Protein AF-A0A392QGI1-F1 (afdb_monomer_lite)

Secondary structure (DSSP, 8-state):
--------S-GGGTTEEEEE-HHHHHHHHTS---HHHHHHHHHHHHHHHHH--SSEEEEEEEETHHHHTT-SSS--HHHHHHHHHHHHHHHHHTTTEEEEEE-SSHHHHHHHHHHSTTHHHHTT-----------------------------

Structure (mmCIF, N/CA/C/O backbone):
data_AF-A0A392QGI1-F1
#
_entry.id   AF-A0A392QGI1-F1
#
loop_
_atom_site.group_PDB
_atom_site.id
_atom_site.type_symbol
_atom_site.label_atom_id
_atom_site.label_alt_id
_atom_site.label_comp_id
_atom_site.label_asym_id
_atom_site.label_entity_id
_atom_site.label_seq_id
_atom_site.pdbx_PDB_ins_code
_atom_site.Cartn_x
_atom_site.Cartn_y
_atom_site.Cartn_z
_atom_site.occupancy
_atom_site.B_iso_or_equiv
_atom_site.auth_seq_id
_atom_site.auth_comp_id
_atom_site.auth_asym_id
_atom_site.auth_atom_id
_atom_site.p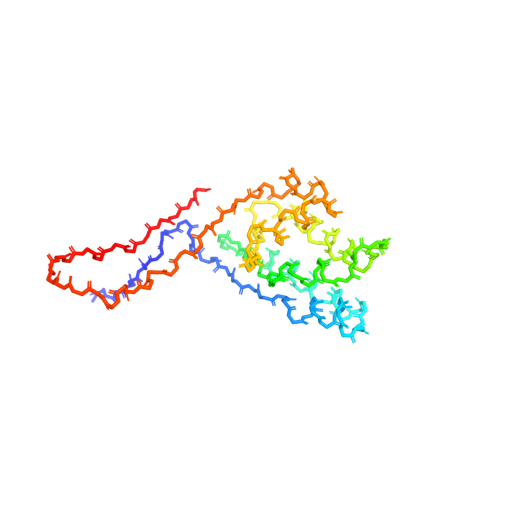dbx_PDB_model_num
ATOM 1 N N . VAL A 1 1 ? -13.778 19.271 36.500 1.00 40.53 1 VAL A N 1
ATOM 2 C CA . VAL A 1 1 ? -14.393 18.286 35.577 1.00 40.53 1 VAL A CA 1
ATOM 3 C C . VAL A 1 1 ? -14.340 18.862 34.171 1.00 40.53 1 VAL A C 1
ATOM 5 O O . VAL A 1 1 ? -14.570 20.054 34.044 1.00 40.53 1 VAL A O 1
ATOM 8 N N . GLN A 1 2 ? -14.033 18.001 33.191 1.00 44.44 2 GLN A N 1
ATOM 9 C CA . GLN A 1 2 ? -13.919 18.217 31.735 1.00 44.44 2 GLN A CA 1
ATOM 10 C C . GLN A 1 2 ? -12.578 18.774 31.225 1.00 44.44 2 GLN A C 1
ATOM 12 O O . GLN A 1 2 ? -12.405 19.960 30.977 1.00 44.44 2 GLN A O 1
ATOM 17 N N . SER A 1 3 ? -11.634 17.845 31.031 1.00 44.09 3 SER A N 1
ATOM 18 C CA . SER A 1 3 ? -10.532 17.997 30.077 1.00 44.09 3 SER A CA 1
ATOM 19 C C . SER A 1 3 ? -11.091 17.752 28.672 1.00 44.09 3 SER A C 1
ATOM 21 O O . SER A 1 3 ? -11.686 16.702 28.416 1.00 44.09 3 SER A O 1
ATOM 23 N N . GLY A 1 4 ? -10.976 18.748 27.796 1.00 47.03 4 GLY A N 1
ATOM 24 C CA . GLY A 1 4 ? -11.475 18.701 26.427 1.00 47.03 4 GLY A CA 1
ATOM 25 C C . GLY A 1 4 ? -10.619 17.790 25.553 1.00 47.03 4 GLY A C 1
ATOM 26 O O . GLY A 1 4 ? -9.534 18.175 25.128 1.00 47.03 4 GLY A O 1
ATOM 27 N N . LYS A 1 5 ? -11.127 16.596 25.232 1.00 52.97 5 LYS A N 1
ATOM 28 C CA . LYS A 1 5 ? -10.672 15.856 24.051 1.00 52.97 5 LYS A CA 1
ATOM 29 C C . LYS A 1 5 ? -11.312 16.512 22.831 1.00 52.97 5 LYS A C 1
ATOM 31 O O . LYS A 1 5 ? -12.480 16.274 22.538 1.00 52.97 5 LYS A O 1
ATOM 36 N N . ILE A 1 6 ? -10.551 17.352 22.137 1.00 47.84 6 ILE A N 1
ATOM 37 C CA . ILE A 1 6 ? -10.902 17.820 20.795 1.00 47.84 6 ILE A CA 1
ATOM 38 C C . ILE A 1 6 ? -10.660 16.629 19.862 1.00 47.84 6 ILE A C 1
ATOM 40 O O . ILE A 1 6 ? -9.577 16.458 19.311 1.00 47.84 6 ILE A O 1
ATOM 44 N N . GLY A 1 7 ? -11.645 15.735 19.771 1.00 49.84 7 GLY A N 1
ATOM 45 C CA . GLY A 1 7 ? -11.669 14.696 18.749 1.00 49.84 7 GLY A CA 1
ATOM 46 C C . GLY A 1 7 ? -11.970 15.358 17.411 1.00 49.84 7 GLY A C 1
ATOM 47 O O . GLY A 1 7 ? -13.127 15.633 17.117 1.00 49.84 7 GLY A O 1
ATOM 48 N N . PHE A 1 8 ? -10.930 15.692 16.647 1.00 62.38 8 PHE A N 1
ATOM 49 C CA . PHE A 1 8 ? -11.063 16.236 15.289 1.00 62.38 8 PHE A CA 1
ATOM 50 C C . PHE A 1 8 ? -11.431 15.147 14.265 1.00 62.38 8 PHE A C 1
ATOM 52 O O . PHE A 1 8 ? -11.907 15.449 13.174 1.00 62.38 8 PHE A O 1
ATOM 59 N N . LEU A 1 9 ? -11.238 13.875 14.627 1.00 62.53 9 LEU A N 1
ATOM 60 C CA . LEU A 1 9 ? -11.577 12.729 13.796 1.00 62.53 9 LEU A CA 1
ATOM 61 C C . LEU A 1 9 ? -12.908 12.111 14.251 1.00 62.53 9 LEU A C 1
ATOM 63 O O . LEU A 1 9 ? -13.173 12.069 15.458 1.00 62.53 9 LEU A O 1
ATOM 67 N N . PRO A 1 10 ? -13.743 11.637 13.310 1.00 77.12 10 PRO A N 1
ATOM 68 C CA . PRO A 1 10 ? -14.916 10.834 13.631 1.00 77.12 10 PRO A CA 1
ATOM 69 C C . PRO A 1 10 ? -14.524 9.654 14.528 1.00 77.12 10 PRO A C 1
ATOM 71 O O . PRO A 1 10 ? -13.414 9.130 14.418 1.00 77.12 10 PRO A O 1
ATOM 74 N N . LYS A 1 11 ? -15.418 9.237 15.429 1.00 76.31 11 LYS A N 1
ATOM 75 C CA . LYS A 1 11 ? -15.148 8.135 16.376 1.00 76.31 11 LYS A CA 1
ATOM 76 C C . LYS A 1 11 ? -14.836 6.822 15.657 1.00 76.31 11 LYS A C 1
ATOM 78 O O . LYS A 1 11 ? -14.173 5.958 16.211 1.00 76.31 11 LYS A O 1
ATOM 83 N N . GLU A 1 12 ? -15.314 6.709 14.429 1.00 79.12 12 GLU A N 1
ATOM 84 C CA . GLU A 1 12 ? -15.096 5.627 13.482 1.00 79.12 12 GLU A CA 1
ATOM 85 C C . GLU A 1 12 ? -13.614 5.476 13.102 1.00 79.12 12 GLU A C 1
ATOM 87 O O . GLU A 1 12 ? -13.192 4.383 12.747 1.00 79.12 12 GLU A O 1
ATOM 92 N N . LEU A 1 13 ? -12.813 6.543 13.223 1.00 80.25 13 LEU A N 1
ATOM 93 C CA . LEU A 1 13 ? -11.369 6.535 12.963 1.00 80.25 13 LEU A CA 1
ATOM 94 C C . LEU A 1 13 ? -10.527 6.439 14.246 1.00 80.25 13 LEU A C 1
ATOM 96 O O . LEU A 1 13 ? -9.302 6.577 14.191 1.00 80.25 13 LEU A O 1
ATOM 100 N N . ASP A 1 14 ? -11.149 6.243 15.414 1.00 83.44 14 ASP A N 1
ATOM 101 C CA . ASP A 1 14 ? -10.407 6.135 16.670 1.00 83.44 14 ASP A CA 1
ATOM 102 C C . ASP A 1 14 ? -9.498 4.895 16.649 1.00 83.44 14 ASP A C 1
ATOM 104 O O . ASP A 1 14 ? -9.906 3.779 16.319 1.00 83.44 14 ASP A O 1
ATOM 108 N N . GLY A 1 15 ? -8.221 5.104 16.967 1.00 85.06 15 GLY A N 1
ATOM 109 C CA . GLY A 1 15 ? -7.206 4.054 16.895 1.00 85.06 15 GLY A CA 1
ATOM 110 C C . GLY A 1 15 ? -6.792 3.638 15.477 1.00 85.06 15 GLY A C 1
ATOM 111 O O . GLY A 1 15 ? -6.171 2.587 15.336 1.00 85.06 15 GLY A O 1
ATOM 112 N N . LEU A 1 16 ? -7.098 4.432 14.442 1.00 89.56 16 LEU A N 1
ATOM 113 C CA . LEU A 1 16 ? -6.475 4.273 13.126 1.00 89.56 16 LEU A CA 1
ATOM 114 C C . LEU A 1 16 ? -4.985 4.626 13.219 1.00 89.56 16 LEU A C 1
ATOM 116 O O . LEU A 1 16 ? -4.623 5.703 13.696 1.00 89.56 16 LEU A O 1
ATOM 120 N N . SER A 1 17 ? -4.119 3.737 12.743 1.00 91.81 17 SER A N 1
ATOM 121 C CA . SER A 1 17 ? -2.680 4.001 12.638 1.00 91.81 17 SER A CA 1
ATOM 122 C C . SER A 1 17 ? -2.251 4.136 11.182 1.00 91.81 17 SER A C 1
ATOM 124 O O . SER A 1 17 ? -2.901 3.604 10.286 1.00 91.81 17 SER A O 1
ATOM 126 N N . VAL A 1 18 ? -1.167 4.869 10.938 1.00 93.19 18 VAL A N 1
ATOM 127 C CA . VAL A 1 18 ? -0.606 5.062 9.597 1.00 93.19 18 VAL A CA 1
ATOM 128 C C . VAL A 1 18 ? 0.855 4.638 9.623 1.00 93.19 18 VAL A C 1
ATOM 130 O O . VAL A 1 18 ? 1.608 5.070 10.495 1.00 93.19 18 VAL A O 1
ATOM 133 N N . VAL A 1 19 ? 1.253 3.810 8.664 1.00 96.38 19 VAL A N 1
ATOM 134 C CA . VAL A 1 19 ? 2.631 3.353 8.470 1.00 96.38 19 VAL A CA 1
ATOM 135 C C . VAL A 1 19 ? 3.035 3.588 7.020 1.00 96.38 19 VAL A C 1
ATOM 137 O O . VAL A 1 19 ? 2.232 3.401 6.111 1.00 96.38 19 VAL A O 1
ATOM 140 N N . SER A 1 20 ? 4.271 4.024 6.794 1.00 96.50 20 SER A N 1
ATOM 141 C CA . SER A 1 20 ? 4.833 4.139 5.448 1.00 96.50 20 SER A CA 1
ATOM 142 C C . SER A 1 20 ? 5.879 3.055 5.234 1.00 96.50 20 SER A C 1
ATOM 144 O O . SER A 1 20 ? 6.715 2.832 6.107 1.00 96.50 20 SER A O 1
ATOM 146 N N . ILE A 1 21 ? 5.817 2.403 4.075 1.00 96.56 21 ILE A N 1
ATOM 147 C CA . ILE A 1 21 ? 6.807 1.427 3.590 1.00 96.56 21 ILE A CA 1
ATOM 148 C C . ILE A 1 21 ? 7.459 1.885 2.275 1.00 96.56 21 ILE A C 1
ATOM 150 O O . ILE A 1 21 ? 8.130 1.112 1.594 1.00 96.56 21 ILE A O 1
ATOM 154 N N . GLU A 1 22 ? 7.238 3.147 1.901 1.00 95.12 22 GLU A N 1
ATOM 155 C CA . GLU A 1 22 ? 7.719 3.761 0.662 1.00 95.12 22 GLU A CA 1
ATOM 156 C C . GLU A 1 22 ? 9.232 3.621 0.487 1.00 95.12 22 GLU A C 1
ATOM 158 O O . GLU A 1 22 ? 9.694 3.240 -0.585 1.00 95.12 22 GLU A O 1
ATOM 163 N N . ASN A 1 23 ? 10.011 3.898 1.537 1.00 93.31 23 ASN A N 1
ATOM 164 C CA . ASN A 1 23 ? 11.466 3.888 1.435 1.00 93.31 23 ASN A CA 1
ATOM 165 C C . ASN A 1 23 ? 11.997 2.477 1.149 1.00 93.31 23 ASN A C 1
ATOM 167 O O . ASN A 1 23 ? 12.880 2.302 0.316 1.00 93.31 23 ASN A O 1
ATOM 171 N N . GLU A 1 24 ? 11.448 1.456 1.806 1.00 95.12 24 GLU A N 1
ATOM 172 C CA . GLU A 1 24 ? 11.842 0.072 1.566 1.00 95.12 24 GLU A CA 1
ATOM 173 C C . GLU A 1 24 ? 11.400 -0.426 0.189 1.00 95.12 24 GLU A C 1
ATOM 175 O O . GLU A 1 24 ? 12.162 -1.150 -0.453 1.00 95.12 24 GLU A O 1
ATOM 180 N N . ILE A 1 25 ? 10.228 -0.003 -0.299 1.00 93.62 25 ILE A N 1
ATOM 181 C CA . ILE A 1 25 ? 9.798 -0.270 -1.679 1.00 93.62 25 ILE A CA 1
ATOM 182 C C . ILE A 1 25 ? 10.760 0.388 -2.665 1.00 93.62 25 ILE A C 1
ATOM 184 O O . ILE A 1 25 ? 11.252 -0.284 -3.566 1.00 93.62 25 ILE A O 1
ATOM 188 N N . PHE A 1 26 ? 11.067 1.671 -2.488 1.00 91.69 26 PHE A N 1
ATOM 189 C CA . PHE A 1 26 ? 11.971 2.401 -3.370 1.00 91.69 26 PHE A CA 1
ATOM 190 C C . PHE A 1 26 ? 13.364 1.764 -3.409 1.00 91.69 26 PHE A C 1
ATOM 192 O O . PHE A 1 26 ? 13.909 1.512 -4.486 1.00 91.69 26 PHE A O 1
ATOM 199 N N . GLU A 1 27 ? 13.929 1.441 -2.245 1.00 91.56 27 GLU A N 1
ATOM 200 C CA . GLU A 1 27 ? 15.215 0.754 -2.155 1.00 91.56 27 GLU A CA 1
ATOM 201 C C . GLU A 1 27 ? 15.180 -0.620 -2.830 1.00 91.56 27 GLU A C 1
ATOM 203 O O . GLU A 1 27 ? 16.115 -0.956 -3.548 1.00 91.56 27 GLU A O 1
ATOM 208 N N . PHE A 1 28 ? 14.127 -1.417 -2.638 1.00 90.75 28 PHE A N 1
ATOM 209 C CA . PHE A 1 28 ? 14.024 -2.750 -3.238 1.00 90.75 28 PHE A CA 1
ATOM 210 C C . PHE A 1 28 ? 13.846 -2.696 -4.761 1.00 90.75 28 PHE A C 1
ATOM 212 O O . PHE A 1 28 ? 14.510 -3.423 -5.495 1.00 90.75 28 PHE A O 1
ATOM 219 N N . VAL A 1 29 ? 12.978 -1.804 -5.232 1.00 87.94 29 VAL A N 1
ATOM 220 C CA . VAL A 1 29 ? 12.536 -1.729 -6.627 1.00 87.94 29 VAL A CA 1
ATOM 221 C C . VAL A 1 29 ? 13.542 -0.972 -7.503 1.00 87.94 29 VAL A C 1
ATOM 223 O O . VAL A 1 29 ? 13.828 -1.408 -8.615 1.00 87.94 29 VAL A O 1
ATOM 226 N N . VAL A 1 30 ? 14.129 0.122 -7.004 1.00 86.50 30 VAL A N 1
ATOM 227 C CA . VAL A 1 30 ? 15.085 0.965 -7.754 1.00 86.50 30 VAL A CA 1
ATOM 228 C C . VAL A 1 30 ? 16.514 0.799 -7.247 1.00 86.50 30 VAL A C 1
ATOM 230 O O . VAL A 1 30 ? 17.453 0.745 -8.038 1.00 86.50 30 VAL A O 1
ATOM 233 N N . GLY A 1 31 ? 16.694 0.735 -5.928 1.00 80.94 31 GLY A N 1
ATOM 234 C CA . GLY A 1 31 ? 18.012 0.700 -5.289 1.00 80.94 31 GLY A CA 1
ATOM 235 C C . GLY A 1 31 ? 18.705 -0.667 -5.285 1.00 80.94 31 GLY A C 1
ATOM 236 O O . GLY A 1 31 ? 19.846 -0.750 -4.832 1.00 80.94 31 GLY A O 1
ATOM 237 N N . GLY A 1 32 ? 18.046 -1.733 -5.757 1.00 79.25 32 GLY A N 1
ATOM 238 C CA . GLY A 1 32 ? 18.572 -3.103 -5.692 1.00 79.25 32 GLY A CA 1
ATOM 239 C C . GLY A 1 32 ? 18.673 -3.650 -4.263 1.00 79.25 32 GLY A C 1
ATOM 240 O O . GLY A 1 32 ? 19.571 -4.434 -3.956 1.00 79.25 32 GLY A O 1
ATOM 241 N N . GLY A 1 33 ? 17.797 -3.186 -3.371 1.00 82.62 33 GLY A N 1
ATOM 242 C CA . GLY A 1 33 ? 17.743 -3.577 -1.968 1.00 82.62 33 GLY A CA 1
ATOM 243 C C . GLY A 1 33 ? 17.452 -5.066 -1.751 1.00 82.62 33 GLY A C 1
ATOM 244 O O . GLY A 1 33 ? 17.068 -5.801 -2.656 1.00 82.62 33 GLY A O 1
ATOM 245 N N . SER A 1 34 ? 17.634 -5.522 -0.511 1.00 88.00 34 SER A N 1
ATOM 246 C CA . SER A 1 34 ? 17.426 -6.927 -0.137 1.00 88.00 34 SER A CA 1
ATOM 247 C C . SER A 1 34 ? 15.939 -7.294 -0.042 1.00 88.00 34 SER A C 1
ATOM 249 O O . SER A 1 34 ? 15.170 -6.603 0.633 1.00 88.00 34 SER A O 1
ATOM 251 N N . GLU A 1 35 ? 15.563 -8.439 -0.624 1.00 89.62 35 GLU A N 1
ATOM 252 C CA . GLU A 1 35 ? 14.226 -9.040 -0.482 1.00 89.62 35 GLU A CA 1
ATOM 253 C C . GLU A 1 35 ? 13.872 -9.342 0.988 1.00 89.62 35 GLU A C 1
ATOM 255 O O . GLU A 1 35 ? 12.712 -9.255 1.402 1.00 89.62 35 GLU A O 1
ATOM 260 N N . GLU A 1 36 ? 14.879 -9.650 1.806 1.00 92.00 36 GLU A N 1
ATOM 261 C CA . GLU A 1 36 ? 14.707 -9.888 3.238 1.00 92.00 36 GLU A CA 1
ATOM 262 C C . GLU A 1 36 ? 14.248 -8.614 3.955 1.00 92.00 36 GLU A C 1
ATOM 264 O O . GLU A 1 36 ? 13.303 -8.651 4.739 1.00 92.00 36 GLU A O 1
ATOM 269 N N . LYS A 1 37 ? 14.857 -7.462 3.639 1.00 91.62 37 LYS A N 1
ATOM 270 C CA . LYS A 1 37 ? 14.538 -6.183 4.292 1.00 91.62 37 LYS A CA 1
ATOM 271 C C . LYS A 1 37 ? 13.096 -5.764 4.016 1.00 91.62 37 LYS A C 1
ATOM 273 O O . LYS A 1 37 ? 12.378 -5.393 4.943 1.00 91.62 37 LYS A O 1
ATOM 278 N N . ILE A 1 38 ? 12.665 -5.852 2.756 1.00 94.12 38 ILE A N 1
ATOM 279 C CA . ILE A 1 38 ? 11.274 -5.567 2.391 1.00 94.12 38 ILE A CA 1
ATOM 280 C C . ILE A 1 38 ? 10.330 -6.604 3.025 1.00 94.12 38 ILE A C 1
ATOM 282 O O . ILE A 1 38 ? 9.288 -6.230 3.553 1.00 94.12 38 ILE A O 1
ATOM 286 N N . GLY A 1 39 ? 10.707 -7.888 3.072 1.00 94.88 39 GLY A N 1
ATOM 287 C CA . GLY A 1 39 ? 9.936 -8.936 3.755 1.00 94.88 39 GLY A CA 1
ATOM 288 C C . GLY A 1 39 ? 9.681 -8.642 5.226 1.00 94.88 39 GLY A C 1
ATOM 289 O O . GLY A 1 39 ? 8.530 -8.645 5.652 1.00 94.88 39 GLY A O 1
ATOM 290 N N . LEU A 1 40 ? 10.725 -8.272 5.968 1.00 95.62 40 LEU A N 1
ATOM 291 C CA . LEU A 1 40 ? 10.607 -7.907 7.379 1.00 95.62 40 LEU A CA 1
ATOM 292 C C . LEU A 1 40 ? 9.653 -6.729 7.602 1.00 95.62 40 LEU A C 1
ATOM 294 O O . LEU A 1 40 ? 8.942 -6.713 8.609 1.00 95.62 40 LEU A O 1
ATOM 298 N N . ARG A 1 41 ? 9.600 -5.769 6.667 1.00 96.44 41 ARG A N 1
ATOM 299 C CA . ARG A 1 41 ? 8.622 -4.675 6.727 1.00 96.44 41 ARG A CA 1
ATOM 300 C C . ARG A 1 41 ? 7.196 -5.133 6.488 1.00 96.44 41 ARG A C 1
ATOM 302 O O . ARG A 1 41 ? 6.317 -4.720 7.236 1.00 96.44 41 ARG A O 1
ATOM 309 N N . PHE A 1 42 ? 6.955 -6.000 5.510 1.00 96.44 42 PHE A N 1
ATOM 310 C CA . PHE A 1 42 ? 5.622 -6.578 5.313 1.00 96.44 42 PHE A CA 1
ATOM 311 C C . PHE A 1 42 ? 5.170 -7.381 6.543 1.00 96.44 42 PHE A C 1
ATOM 313 O O . PHE A 1 42 ? 4.029 -7.235 6.980 1.00 96.44 42 PHE A O 1
ATOM 320 N N . ASP A 1 43 ? 6.070 -8.152 7.156 1.00 96.25 43 ASP A N 1
ATOM 321 C CA . ASP A 1 43 ? 5.770 -8.899 8.381 1.00 96.25 43 ASP A CA 1
ATOM 322 C C . ASP A 1 43 ? 5.483 -7.969 9.569 1.00 96.25 43 ASP A C 1
ATOM 324 O O . ASP A 1 43 ? 4.634 -8.256 10.412 1.00 96.25 43 ASP A O 1
ATOM 328 N N . GLU A 1 44 ? 6.197 -6.846 9.667 1.00 96.56 44 GLU A N 1
ATOM 329 C CA . GLU A 1 44 ? 5.940 -5.813 10.671 1.00 96.56 44 GLU A CA 1
ATOM 330 C C . GLU A 1 44 ? 4.562 -5.182 10.498 1.00 96.56 44 GLU A C 1
ATOM 332 O O . GLU A 1 44 ? 3.823 -5.088 11.477 1.00 96.56 44 GLU A O 1
ATOM 337 N N . VAL A 1 45 ? 4.186 -4.827 9.268 1.00 96.62 45 VAL A N 1
ATOM 338 C CA . VAL A 1 45 ? 2.842 -4.329 8.953 1.00 96.62 45 VAL A CA 1
ATOM 339 C C . VAL A 1 45 ? 1.781 -5.356 9.351 1.00 96.62 45 VAL A C 1
ATOM 341 O O . VAL A 1 45 ? 0.826 -4.992 10.032 1.00 96.62 45 VAL A O 1
ATOM 344 N N . GLY A 1 46 ? 1.970 -6.639 9.023 1.00 95.94 46 GLY A N 1
ATOM 345 C CA . GLY A 1 46 ? 1.055 -7.705 9.445 1.00 95.94 46 GLY A CA 1
ATOM 346 C C . GLY A 1 46 ? 0.868 -7.753 10.966 1.00 95.94 46 GLY A C 1
ATOM 347 O O . GLY A 1 46 ? -0.260 -7.732 11.459 1.00 95.94 46 GLY A O 1
ATOM 348 N N . ARG A 1 47 ? 1.966 -7.691 11.733 1.00 95.81 47 ARG A N 1
ATOM 349 C CA . ARG A 1 47 ? 1.910 -7.640 13.206 1.00 95.81 47 ARG A CA 1
ATOM 350 C C . ARG A 1 47 ? 1.198 -6.394 13.732 1.00 95.81 47 ARG A C 1
ATOM 352 O O . ARG A 1 47 ? 0.465 -6.497 14.714 1.00 95.81 47 ARG A O 1
ATOM 359 N N . LEU A 1 48 ? 1.402 -5.230 13.111 1.00 94.69 48 LEU A N 1
ATOM 360 C CA . LEU A 1 48 ? 0.707 -3.995 13.494 1.00 94.69 48 LEU A CA 1
ATOM 361 C C . LEU A 1 48 ? -0.805 -4.135 13.310 1.00 94.69 48 LEU A C 1
ATOM 363 O O . LEU A 1 48 ? -1.565 -3.717 14.182 1.00 94.69 48 LEU A O 1
ATOM 367 N N . VAL A 1 49 ? -1.241 -4.761 12.216 1.00 94.19 49 VAL A N 1
ATOM 368 C CA . VAL A 1 49 ? -2.666 -4.992 11.953 1.00 94.19 49 VAL A CA 1
ATOM 369 C C . VAL A 1 49 ? -3.262 -5.991 12.947 1.00 94.19 49 VAL A C 1
ATOM 371 O O . VAL A 1 49 ? -4.350 -5.758 13.471 1.00 94.19 49 VAL A O 1
ATOM 374 N N . GLU A 1 50 ? -2.542 -7.067 13.271 1.00 93.75 50 GLU A N 1
ATOM 375 C CA . GLU A 1 50 ? -2.979 -8.074 14.251 1.00 93.75 50 GLU A CA 1
ATOM 376 C C . GLU A 1 50 ? -3.102 -7.516 15.672 1.00 93.75 50 GLU A C 1
ATOM 378 O O . GLU A 1 50 ? -4.011 -7.887 16.414 1.00 93.75 50 GLU A O 1
ATOM 383 N N . GLN A 1 51 ? -2.199 -6.612 16.051 1.00 91.75 51 GLN A N 1
ATOM 384 C CA . GLN A 1 51 ? -2.201 -5.962 17.363 1.00 91.75 51 GLN A CA 1
ATOM 385 C C . GLN A 1 51 ? -3.170 -4.776 17.435 1.00 91.75 51 GLN A C 1
ATOM 387 O O . GLN A 1 51 ? -3.411 -4.244 18.523 1.00 91.75 51 GLN A O 1
ATOM 392 N N . CYS A 1 52 ? -3.733 -4.349 16.301 1.00 88.00 52 CYS A N 1
ATOM 393 C CA . CYS A 1 52 ? -4.629 -3.208 16.260 1.00 88.00 52 CYS A CA 1
ATOM 394 C C . CYS A 1 52 ? -5.984 -3.553 16.895 1.00 88.00 52 CYS A C 1
ATOM 396 O O . CYS A 1 52 ? -6.731 -4.412 16.421 1.00 88.00 52 CYS A O 1
ATOM 398 N N . LEU A 1 53 ? -6.305 -2.840 17.976 1.00 83.94 53 LEU A N 1
ATOM 399 C CA . LEU A 1 53 ? -7.610 -2.885 18.646 1.00 83.94 53 LEU A CA 1
ATOM 400 C C . LEU A 1 53 ? -8.571 -1.793 18.142 1.00 83.94 53 LEU A C 1
ATOM 402 O O . LEU A 1 53 ? -9.728 -1.767 18.557 1.00 83.94 53 LEU A O 1
ATOM 406 N N . GLY A 1 54 ? -8.071 -0.869 17.316 1.00 85.44 54 GLY A N 1
ATOM 407 C CA . GLY A 1 54 ? -8.799 0.292 16.810 1.00 85.44 54 GLY A CA 1
ATOM 408 C C . GLY A 1 54 ? -9.324 0.103 15.390 1.00 85.44 54 GLY A C 1
ATOM 409 O O . GLY A 1 54 ? -9.508 -1.019 14.921 1.00 85.44 54 GLY A O 1
ATOM 410 N N . ALA A 1 55 ? -9.538 1.226 14.703 1.00 87.38 55 ALA A N 1
ATOM 411 C CA . ALA A 1 55 ? -10.066 1.266 13.342 1.00 87.38 55 ALA A CA 1
ATOM 412 C C . ALA A 1 55 ? -9.182 0.563 12.292 1.00 87.38 55 ALA A C 1
ATOM 414 O O . ALA A 1 55 ? -9.686 0.219 11.233 1.00 87.38 55 ALA A O 1
ATOM 415 N N . GLY A 1 56 ? -7.898 0.306 12.576 1.00 93.62 56 GLY A N 1
ATOM 416 C CA . GLY A 1 56 ? -7.007 -0.490 11.723 1.00 93.62 56 GLY A CA 1
ATOM 417 C C . GLY A 1 56 ? -5.723 0.245 11.328 1.00 93.62 56 GLY A C 1
ATOM 418 O O . GLY A 1 56 ? -5.198 1.049 12.106 1.00 93.62 56 GLY A O 1
ATOM 419 N N . VAL A 1 57 ? -5.183 -0.059 10.146 1.00 95.50 57 VAL A N 1
ATOM 420 C CA . VAL A 1 57 ? -3.882 0.445 9.676 1.00 95.50 57 VAL A CA 1
ATOM 421 C C . VAL A 1 57 ? -3.965 0.933 8.230 1.00 95.50 57 VAL A C 1
ATOM 423 O O . VAL A 1 57 ? -4.356 0.194 7.332 1.00 95.50 57 VAL A O 1
ATOM 426 N N . VAL A 1 58 ? -3.534 2.166 7.982 1.00 95.44 58 VAL A N 1
ATOM 427 C CA . VAL A 1 58 ? -3.299 2.694 6.635 1.00 95.44 58 VAL A CA 1
ATOM 428 C C . VAL A 1 58 ? -1.827 2.515 6.291 1.00 95.44 58 VAL A C 1
ATOM 430 O O . VAL A 1 58 ? -0.951 2.978 7.021 1.00 95.44 58 VAL A O 1
ATOM 433 N N . VAL A 1 59 ? -1.552 1.867 5.169 1.00 97.00 59 VAL A N 1
ATOM 434 C CA . VAL A 1 59 ? -0.208 1.636 4.650 1.00 97.00 59 VAL A CA 1
ATOM 435 C C . VAL A 1 59 ? 0.020 2.549 3.454 1.00 97.00 59 VAL A C 1
ATOM 437 O O . VAL A 1 59 ? -0.590 2.381 2.400 1.00 97.00 59 VAL A O 1
ATOM 440 N N . SER A 1 60 ? 0.923 3.511 3.614 1.00 96.25 60 SER A N 1
ATOM 441 C CA . SER A 1 60 ? 1.428 4.320 2.510 1.00 96.25 60 SER A CA 1
ATOM 442 C C . SER A 1 60 ? 2.551 3.570 1.802 1.00 96.25 60 SER A C 1
ATOM 444 O O . SER A 1 60 ? 3.590 3.298 2.407 1.00 96.25 60 SER A O 1
ATOM 446 N N . PHE A 1 61 ? 2.361 3.241 0.526 1.00 94.94 61 PHE A N 1
ATOM 447 C CA . PHE A 1 61 ? 3.379 2.578 -0.296 1.00 94.94 61 PHE A CA 1
ATOM 448 C C . PHE A 1 61 ? 4.127 3.541 -1.235 1.00 94.94 61 PHE A C 1
ATOM 450 O O . PHE A 1 61 ? 5.054 3.121 -1.924 1.00 94.94 61 PHE A O 1
ATOM 457 N N . GLY A 1 62 ? 3.774 4.832 -1.212 1.00 93.88 62 GLY A N 1
ATOM 458 C CA . GLY A 1 62 ? 4.519 5.903 -1.876 1.00 93.88 62 GLY A CA 1
ATOM 459 C C . GLY A 1 62 ? 4.130 6.150 -3.333 1.00 93.88 62 GLY A C 1
ATOM 460 O O . GLY A 1 62 ? 2.986 5.931 -3.738 1.00 93.88 62 GLY A O 1
ATOM 461 N N . GLU A 1 63 ? 5.085 6.661 -4.109 1.00 93.00 63 GLU A N 1
ATOM 462 C CA . GLU A 1 63 ? 4.910 7.013 -5.521 1.00 93.00 63 GLU A CA 1
ATOM 463 C C . GLU A 1 63 ? 4.791 5.773 -6.422 1.00 93.00 63 GLU A C 1
ATOM 465 O O . GLU A 1 63 ? 5.704 4.944 -6.499 1.00 93.00 63 GLU A O 1
ATOM 470 N N . ILE A 1 64 ? 3.695 5.666 -7.181 1.00 91.88 64 ILE A N 1
ATOM 471 C CA . ILE A 1 64 ? 3.494 4.557 -8.129 1.00 91.88 64 ILE A CA 1
ATOM 472 C C . ILE A 1 64 ? 4.459 4.620 -9.322 1.00 91.88 64 ILE A C 1
ATOM 474 O O . ILE A 1 64 ? 4.683 3.618 -10.004 1.00 91.88 64 ILE A O 1
ATOM 478 N N . GLU A 1 65 ? 5.069 5.781 -9.569 1.00 90.69 65 GLU A N 1
ATOM 479 C CA . GLU A 1 65 ? 6.121 6.014 -10.558 1.00 90.69 65 GLU A CA 1
ATOM 480 C C . GLU A 1 65 ? 7.253 4.998 -10.443 1.00 90.69 65 GLU A C 1
ATOM 482 O O . GLU A 1 65 ? 7.860 4.645 -11.456 1.00 90.69 65 GLU A O 1
ATOM 487 N N . VAL A 1 66 ? 7.528 4.531 -9.223 1.00 90.00 66 VAL A N 1
ATOM 488 C CA . VAL A 1 66 ? 8.580 3.556 -8.938 1.00 90.00 66 VAL A CA 1
ATOM 489 C C . VAL A 1 66 ? 8.350 2.241 -9.691 1.00 90.00 66 VAL A C 1
ATOM 491 O O . VAL A 1 66 ? 9.305 1.611 -10.134 1.00 90.00 66 VAL A O 1
ATOM 494 N N . PHE A 1 67 ? 7.089 1.862 -9.919 1.00 88.56 67 PHE A N 1
ATOM 495 C CA . PHE A 1 67 ? 6.722 0.636 -10.630 1.00 88.56 67 PHE A CA 1
ATOM 496 C C . PHE A 1 67 ? 6.669 0.817 -12.151 1.00 88.56 67 PHE A C 1
ATOM 498 O O . PHE A 1 67 ? 6.836 -0.151 -12.891 1.00 88.56 67 PHE A O 1
ATOM 505 N N . VAL A 1 68 ? 6.432 2.047 -12.617 1.00 85.88 68 VAL A N 1
ATOM 506 C CA . VAL A 1 68 ? 6.253 2.370 -14.041 1.00 85.88 68 VAL A CA 1
ATOM 507 C C . VAL A 1 68 ? 7.581 2.706 -14.719 1.00 85.88 68 VAL A C 1
ATOM 509 O O . VAL A 1 68 ? 7.818 2.283 -15.845 1.00 85.88 68 VAL A O 1
ATOM 512 N N . LYS A 1 69 ? 8.471 3.449 -14.047 1.00 72.69 69 LYS A N 1
ATOM 513 C CA . LYS A 1 69 ? 9.739 3.934 -14.630 1.00 72.69 69 LYS A CA 1
ATOM 514 C C . LYS A 1 69 ? 10.726 2.818 -14.989 1.00 72.69 69 LYS A C 1
ATOM 516 O O . LYS A 1 69 ? 11.687 3.076 -15.704 1.00 72.69 69 LYS A O 1
ATOM 521 N N . ILE A 1 70 ? 10.509 1.605 -14.489 1.00 64.44 70 ILE A N 1
ATOM 522 C CA . ILE A 1 70 ? 11.439 0.486 -14.656 1.00 64.44 70 ILE A CA 1
ATOM 523 C C . ILE A 1 70 ? 11.265 -0.225 -16.001 1.00 64.44 70 ILE A C 1
ATOM 525 O O . ILE A 1 70 ? 12.227 -0.821 -16.474 1.00 64.44 70 ILE A O 1
ATOM 529 N N . ASN A 1 71 ? 10.099 -0.139 -16.654 1.00 58.78 71 ASN A N 1
ATOM 530 C CA . ASN A 1 71 ? 9.841 -0.897 -17.880 1.00 58.78 71 ASN A CA 1
ATOM 531 C C . ASN A 1 71 ? 8.963 -0.140 -18.877 1.00 58.78 71 ASN A C 1
ATOM 533 O O . ASN A 1 71 ? 7.762 -0.011 -18.657 1.00 58.78 71 ASN A O 1
ATOM 537 N N . ASP A 1 72 ? 9.543 0.240 -20.018 1.00 57.00 72 ASP A N 1
ATOM 538 C CA . ASP A 1 72 ? 8.754 0.464 -21.237 1.00 57.00 72 ASP A CA 1
ATOM 539 C C . ASP A 1 72 ? 8.541 -0.848 -22.034 1.00 57.00 72 ASP A C 1
ATOM 541 O O . ASP A 1 72 ? 7.573 -0.906 -22.777 1.00 57.00 72 ASP A O 1
ATOM 545 N N . ASP A 1 73 ? 9.334 -1.927 -21.835 1.00 55.50 73 ASP A N 1
ATOM 546 C CA . ASP A 1 73 ? 9.244 -3.152 -22.677 1.00 55.50 73 ASP A CA 1
ATOM 547 C C . ASP A 1 73 ? 9.592 -4.521 -22.012 1.00 55.50 73 ASP A C 1
ATOM 549 O O . ASP A 1 73 ? 9.610 -5.547 -22.696 1.00 55.50 73 ASP A O 1
ATOM 553 N N . CYS A 1 74 ? 9.856 -4.608 -20.697 1.00 54.62 74 CYS A N 1
ATOM 554 C CA . CYS A 1 74 ? 10.251 -5.867 -20.022 1.00 54.62 74 CYS A CA 1
ATOM 555 C C . CYS A 1 74 ? 9.309 -6.287 -18.870 1.00 54.62 74 CYS A C 1
ATOM 557 O O . CYS A 1 74 ? 8.472 -5.517 -18.4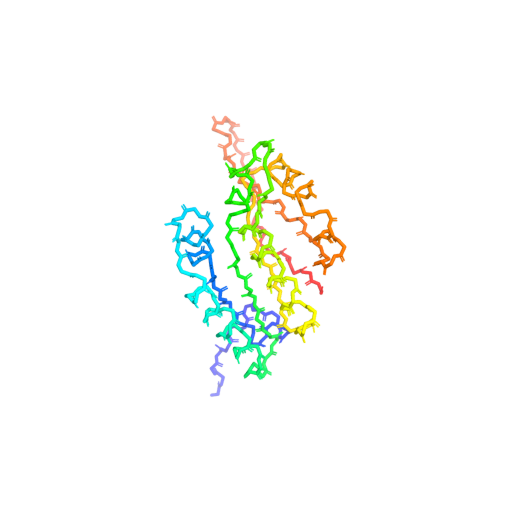02 1.00 54.62 74 CYS A O 1
ATOM 559 N N . VAL A 1 75 ? 9.433 -7.537 -18.401 1.00 61.81 75 VAL A N 1
ATOM 560 C CA . VAL A 1 75 ? 8.656 -8.086 -17.267 1.00 61.81 75 VAL A CA 1
ATOM 561 C C . VAL A 1 75 ? 9.168 -7.478 -15.953 1.00 61.81 75 VAL A C 1
ATOM 563 O O . VAL A 1 75 ? 10.331 -7.668 -15.600 1.00 61.81 75 VAL A O 1
ATOM 566 N N . ASN A 1 76 ? 8.326 -6.741 -15.216 1.00 74.50 76 ASN A N 1
ATOM 567 C CA . ASN A 1 76 ? 8.704 -6.110 -13.941 1.00 74.50 76 ASN A CA 1
ATOM 568 C C . ASN A 1 76 ? 8.602 -7.106 -12.772 1.00 74.50 76 ASN A C 1
ATOM 570 O O . ASN A 1 76 ? 7.724 -6.979 -11.927 1.00 74.50 76 ASN A O 1
ATOM 574 N N . VAL A 1 77 ? 9.487 -8.106 -12.730 1.00 82.19 77 VAL A N 1
ATOM 575 C CA . VAL A 1 77 ? 9.445 -9.187 -11.721 1.00 82.19 77 VAL A CA 1
ATOM 576 C C . VAL A 1 77 ? 9.507 -8.648 -10.285 1.00 82.19 77 VAL A C 1
ATOM 578 O O . VAL A 1 77 ? 8.810 -9.139 -9.402 1.00 82.19 77 VAL A O 1
ATOM 581 N N . VAL A 1 78 ? 10.318 -7.614 -10.043 1.00 86.81 78 VAL A N 1
ATOM 582 C CA . VAL A 1 78 ? 10.486 -7.022 -8.704 1.00 86.81 78 VAL A CA 1
ATOM 583 C C . VAL A 1 78 ? 9.246 -6.225 -8.298 1.00 86.81 78 VAL A C 1
ATOM 585 O O . VAL A 1 78 ? 8.762 -6.368 -7.176 1.00 86.81 78 VAL A O 1
ATOM 588 N N . GLY A 1 79 ? 8.694 -5.422 -9.213 1.00 89.25 79 GLY A N 1
ATOM 589 C CA . GLY A 1 79 ? 7.438 -4.710 -8.978 1.00 89.25 79 GLY A CA 1
ATOM 590 C C . GLY A 1 79 ? 6.262 -5.661 -8.763 1.00 89.25 79 GLY A C 1
ATOM 591 O O . GLY A 1 79 ? 5.487 -5.451 -7.836 1.00 89.25 79 GLY A O 1
ATOM 592 N N . ASP A 1 80 ? 6.178 -6.738 -9.544 1.00 89.44 80 ASP A N 1
ATOM 593 C CA . ASP A 1 80 ? 5.161 -7.784 -9.397 1.00 89.44 80 ASP A CA 1
ATOM 594 C C . ASP A 1 80 ? 5.229 -8.457 -8.020 1.00 89.44 80 ASP A C 1
ATOM 596 O O . ASP A 1 80 ? 4.213 -8.596 -7.343 1.00 89.44 80 ASP A O 1
ATOM 600 N N . ALA A 1 81 ? 6.434 -8.759 -7.526 1.00 91.06 81 ALA A N 1
ATOM 601 C CA . ALA A 1 81 ? 6.613 -9.296 -6.179 1.00 91.06 81 ALA A CA 1
ATOM 602 C C . ALA A 1 81 ? 6.097 -8.340 -5.085 1.00 91.06 81 ALA A C 1
ATOM 604 O O . ALA A 1 81 ? 5.477 -8.786 -4.116 1.00 91.06 81 ALA A O 1
ATOM 605 N N . VAL A 1 82 ? 6.317 -7.027 -5.226 1.00 93.56 82 VAL A N 1
ATOM 606 C CA . VAL A 1 82 ? 5.800 -6.025 -4.275 1.00 93.56 82 VAL A CA 1
ATOM 607 C C . VAL A 1 82 ? 4.279 -5.905 -4.370 1.00 93.56 82 VAL A C 1
ATOM 609 O O . VAL A 1 82 ? 3.606 -5.944 -3.341 1.00 93.56 82 VAL A O 1
ATOM 612 N N . VAL A 1 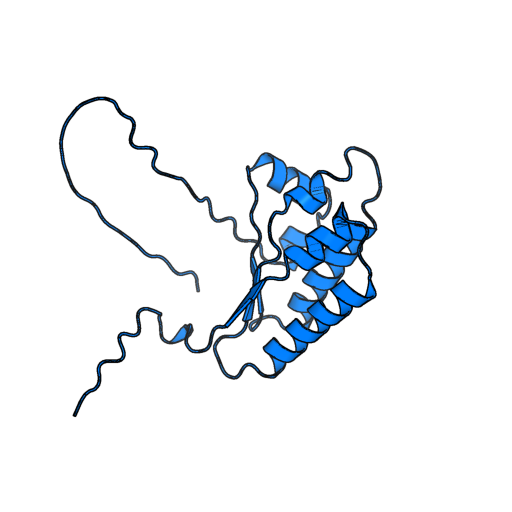83 ?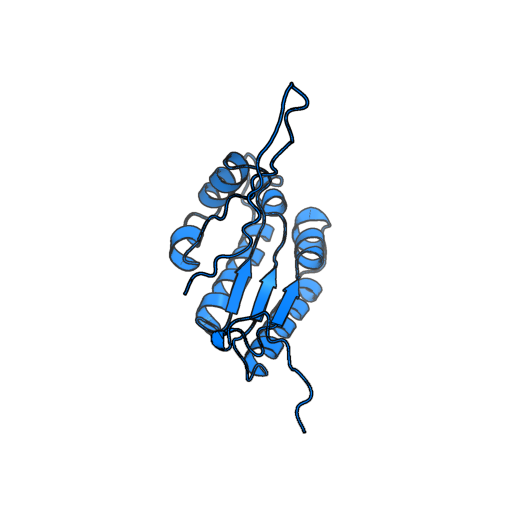 3.726 -5.806 -5.581 1.00 93.62 83 VAL A N 1
ATOM 613 C CA . VAL A 1 83 ? 2.275 -5.714 -5.816 1.00 93.62 83 VAL A CA 1
ATOM 614 C C . VAL A 1 83 ? 1.562 -6.965 -5.304 1.00 93.62 83 VAL A C 1
ATOM 616 O O . VAL A 1 83 ? 0.526 -6.858 -4.648 1.00 93.62 83 VAL A O 1
ATOM 619 N N . SER A 1 84 ? 2.144 -8.148 -5.500 1.00 93.75 84 SER A N 1
ATOM 620 C CA . SER A 1 84 ? 1.628 -9.404 -4.955 1.00 93.75 84 SER A CA 1
ATOM 621 C C . SER A 1 84 ? 1.612 -9.400 -3.421 1.00 93.75 84 SER A C 1
ATOM 623 O O . SER A 1 84 ? 0.612 -9.780 -2.811 1.00 93.75 84 SER A O 1
ATOM 625 N N . ARG A 1 85 ? 2.670 -8.902 -2.767 1.00 95.00 85 ARG A N 1
ATOM 626 C CA . ARG A 1 85 ? 2.712 -8.786 -1.297 1.00 95.00 85 ARG A CA 1
ATOM 627 C C . ARG A 1 85 ? 1.698 -7.775 -0.757 1.00 95.00 85 ARG A C 1
ATOM 629 O O . ARG A 1 85 ? 1.063 -8.052 0.257 1.00 95.00 85 ARG A O 1
ATOM 636 N N . LEU A 1 86 ? 1.513 -6.642 -1.437 1.00 95.62 86 LEU A N 1
ATOM 637 C CA . LEU A 1 86 ? 0.476 -5.656 -1.111 1.00 95.62 86 LEU A CA 1
ATOM 638 C C . LEU A 1 86 ? -0.931 -6.254 -1.250 1.00 95.62 86 LEU A C 1
ATOM 640 O O . LEU A 1 86 ? -1.749 -6.121 -0.344 1.00 95.62 86 LEU A O 1
ATOM 644 N N . THR A 1 87 ? -1.178 -6.983 -2.337 1.00 94.88 87 THR A N 1
ATOM 645 C CA . THR A 1 87 ? -2.451 -7.681 -2.575 1.00 94.88 87 THR A CA 1
ATOM 646 C C . THR A 1 87 ? -2.723 -8.706 -1.477 1.00 94.88 87 THR A C 1
ATOM 648 O O . THR A 1 87 ? -3.795 -8.708 -0.881 1.00 94.88 87 THR A O 1
ATOM 651 N N . ARG A 1 88 ? -1.715 -9.500 -1.098 1.00 94.88 88 ARG A N 1
ATOM 652 C CA . ARG A 1 88 ? -1.834 -10.468 -0.001 1.00 94.88 88 ARG A CA 1
ATOM 653 C C . ARG A 1 88 ? -2.184 -9.809 1.337 1.00 94.88 88 ARG A C 1
ATOM 655 O O . ARG A 1 88 ? -2.920 -10.401 2.122 1.00 94.88 88 ARG A O 1
ATOM 662 N N . LEU A 1 89 ? -1.674 -8.609 1.628 1.00 94.62 89 LEU A N 1
ATOM 663 C CA . LEU A 1 89 ? -2.068 -7.887 2.843 1.00 94.62 89 LEU A CA 1
ATOM 664 C C . LEU A 1 89 ? -3.570 -7.569 2.844 1.00 94.62 89 LEU A C 1
ATOM 666 O O . LEU A 1 89 ? -4.218 -7.750 3.873 1.00 94.62 89 LEU A O 1
ATOM 670 N N . LEU A 1 90 ? -4.118 -7.133 1.707 1.00 94.31 90 LEU A N 1
ATOM 671 C CA . LEU A 1 90 ? -5.550 -6.858 1.555 1.00 94.31 90 LEU A CA 1
ATOM 672 C C . LEU A 1 90 ? -6.395 -8.132 1.665 1.00 94.31 90 LEU A C 1
ATOM 674 O O . LEU A 1 90 ? -7.422 -8.124 2.336 1.00 94.31 90 LEU A O 1
ATOM 678 N N . GLU A 1 91 ? -5.945 -9.238 1.074 1.00 93.62 91 GLU A N 1
ATOM 679 C CA . GLU A 1 91 ? -6.636 -10.530 1.163 1.00 93.62 91 GLU A CA 1
ATOM 680 C C . GLU A 1 91 ? -6.688 -11.067 2.600 1.00 93.62 91 GLU A C 1
ATOM 682 O O . GLU A 1 91 ? -7.713 -11.589 3.039 1.00 93.62 91 GLU A O 1
ATOM 687 N N . VAL A 1 92 ? -5.582 -10.949 3.344 1.00 94.62 92 VAL A N 1
ATOM 688 C CA . VAL A 1 92 ? -5.465 -11.492 4.707 1.00 94.62 92 VAL A CA 1
ATOM 689 C C . VAL A 1 92 ? -6.139 -10.587 5.737 1.00 94.62 92 VAL A C 1
ATOM 691 O O . VAL A 1 92 ? -6.784 -11.083 6.662 1.00 94.62 92 VAL A O 1
ATOM 694 N N . TYR A 1 93 ? -5.990 -9.269 5.597 1.00 94.00 93 TYR A N 1
ATOM 695 C CA . TYR A 1 93 ? -6.397 -8.292 6.607 1.00 94.00 93 TYR A CA 1
ATOM 696 C C . TYR A 1 93 ? -7.492 -7.324 6.133 1.00 94.00 93 TYR A C 1
ATOM 698 O O . TYR A 1 93 ? -7.672 -6.249 6.717 1.00 94.00 93 TYR A O 1
ATOM 706 N N . GLY A 1 94 ? -8.232 -7.698 5.086 1.00 88.69 94 GLY A N 1
ATOM 707 C CA . GLY A 1 94 ? -9.330 -6.912 4.528 1.00 88.69 94 GLY A CA 1
ATOM 708 C C . GLY A 1 94 ? -10.292 -6.392 5.601 1.00 88.69 94 GLY A C 1
ATOM 709 O O . GLY A 1 94 ? -10.649 -7.096 6.547 1.00 88.69 94 GLY A O 1
ATOM 710 N N . GLY A 1 95 ? -10.672 -5.118 5.483 1.00 88.75 95 GLY A N 1
ATOM 711 C CA . GLY A 1 95 ? -11.517 -4.415 6.457 1.00 88.75 95 GLY A CA 1
ATOM 712 C C . GLY A 1 95 ? -10.782 -3.856 7.683 1.00 88.75 95 GLY A C 1
ATOM 713 O O . GLY A 1 95 ? -11.396 -3.143 8.472 1.00 88.75 95 GLY A O 1
ATOM 714 N N . LYS A 1 96 ? -9.486 -4.150 7.852 1.00 92.50 96 LYS A N 1
ATOM 715 C CA . LYS A 1 96 ? -8.615 -3.525 8.868 1.00 92.50 96 LYS A CA 1
ATOM 716 C C . LYS A 1 96 ? -7.370 -2.868 8.281 1.00 92.50 96 LYS A C 1
ATOM 718 O O . LYS A 1 96 ? -6.613 -2.243 9.027 1.00 92.50 96 LYS A O 1
ATOM 723 N N . ILE A 1 97 ? -7.131 -3.040 6.985 1.00 94.56 97 ILE A N 1
ATOM 724 C CA . ILE A 1 97 ? -5.992 -2.462 6.289 1.00 94.56 97 ILE A CA 1
ATOM 725 C C . ILE A 1 97 ? -6.453 -1.676 5.063 1.00 94.56 97 ILE A C 1
ATOM 727 O O . ILE A 1 97 ? -7.348 -2.114 4.343 1.00 94.56 97 ILE A O 1
ATOM 731 N N . TRP A 1 98 ? -5.813 -0.534 4.825 1.00 94.25 98 TRP A N 1
ATOM 732 C CA . TRP A 1 98 ? -6.011 0.295 3.636 1.00 94.25 98 TRP A CA 1
ATOM 733 C C . TRP A 1 98 ? -4.663 0.617 3.012 1.00 94.25 98 TRP A C 1
ATOM 735 O O . TRP A 1 98 ? -3.708 0.904 3.732 1.00 94.25 98 TRP A O 1
ATOM 745 N N . LEU A 1 99 ? -4.585 0.598 1.685 1.00 95.25 99 LEU A N 1
ATOM 746 C CA . LEU A 1 99 ? -3.385 0.988 0.951 1.00 95.25 99 LEU A CA 1
ATOM 747 C C . LEU A 1 99 ? -3.562 2.390 0.368 1.00 95.25 99 LEU A C 1
ATOM 749 O O . LEU A 1 99 ? -4.613 2.711 -0.181 1.00 95.25 99 LEU A O 1
ATOM 753 N N . VAL A 1 100 ? -2.522 3.215 0.460 1.00 95.12 100 VAL A N 1
ATOM 754 C CA . VAL A 1 100 ? -2.481 4.548 -0.149 1.00 95.12 100 VAL A CA 1
ATOM 755 C C . VAL A 1 100 ? -1.184 4.705 -0.931 1.00 95.12 100 VAL A C 1
ATOM 757 O O . VAL A 1 100 ? -0.097 4.441 -0.420 1.00 95.12 100 VAL A O 1
ATOM 760 N N . GLY A 1 101 ? -1.308 5.166 -2.171 1.00 93.81 101 GLY A N 1
ATOM 761 C CA . GLY A 1 101 ? -0.186 5.532 -3.025 1.00 93.81 101 GLY A CA 1
ATOM 762 C C . GLY A 1 101 ? -0.467 6.834 -3.756 1.00 93.81 101 GLY A C 1
ATOM 763 O O . GLY A 1 101 ? -1.610 7.294 -3.821 1.00 93.81 101 GLY A O 1
ATOM 764 N N . VAL A 1 102 ? 0.586 7.433 -4.298 1.00 92.88 102 VAL A N 1
ATOM 765 C CA . VAL A 1 102 ? 0.524 8.719 -4.994 1.00 92.88 102 VAL A CA 1
ATOM 766 C C . VAL A 1 102 ? 0.936 8.525 -6.442 1.00 92.88 102 VAL A C 1
ATOM 768 O O . VAL A 1 102 ? 1.914 7.844 -6.721 1.00 92.88 102 VAL A O 1
ATOM 771 N N . ALA A 1 103 ? 0.190 9.142 -7.355 1.00 91.56 103 ALA A N 1
ATOM 772 C CA . ALA A 1 103 ? 0.558 9.280 -8.755 1.00 91.56 103 ALA A CA 1
ATOM 773 C C . ALA A 1 103 ? 0.770 10.763 -9.061 1.00 91.56 103 ALA A C 1
ATOM 775 O O . ALA A 1 103 ? -0.098 11.588 -8.775 1.00 91.56 103 ALA A O 1
ATOM 776 N N . GLY A 1 104 ? 1.889 11.109 -9.683 1.00 87.31 104 GLY A N 1
ATOM 777 C CA . GLY A 1 104 ? 2.209 12.467 -10.108 1.00 87.31 104 GLY A CA 1
ATOM 778 C C . GLY A 1 104 ? 1.298 12.980 -11.224 1.00 87.31 104 GLY A C 1
ATOM 779 O O . GLY A 1 104 ? 1.104 14.187 -11.352 1.00 87.31 104 GLY A O 1
ATOM 780 N N . ASN A 1 105 ? 0.712 12.087 -12.029 1.00 86.75 105 ASN A N 1
ATOM 781 C CA . ASN A 1 105 ? -0.333 12.419 -12.997 1.00 86.75 105 ASN A CA 1
ATOM 782 C C . ASN A 1 105 ? -1.179 11.187 -13.389 1.00 86.75 105 ASN A C 1
ATOM 784 O O . ASN A 1 105 ? -0.832 10.040 -13.099 1.00 86.75 105 ASN A O 1
ATOM 788 N N . CYS A 1 106 ? -2.287 11.429 -14.099 1.00 87.75 106 CYS A N 1
ATOM 789 C CA . CYS A 1 106 ? -3.198 10.375 -14.560 1.00 87.75 106 CYS A CA 1
ATOM 790 C C . CYS A 1 106 ? -2.558 9.400 -15.564 1.00 87.75 106 CYS A C 1
ATOM 792 O O . CYS A 1 106 ? -3.008 8.257 -15.676 1.00 87.75 106 CYS A O 1
ATOM 794 N N . GLU A 1 107 ? -1.529 9.821 -16.306 1.00 89.44 107 GLU A N 1
ATOM 795 C CA . GLU A 1 107 ? -0.837 8.949 -17.261 1.00 89.44 107 GLU A CA 1
ATOM 796 C C . GLU A 1 107 ? -0.014 7.886 -16.535 1.00 89.44 107 GLU A C 1
ATOM 798 O O . GLU A 1 107 ? -0.069 6.718 -16.916 1.00 89.44 107 GLU A O 1
ATOM 803 N N . VAL A 1 108 ? 0.689 8.257 -15.458 1.00 89.81 108 VAL A N 1
ATOM 804 C CA . VAL A 1 108 ? 1.424 7.303 -14.615 1.00 89.81 108 VAL A CA 1
ATOM 805 C C . VAL A 1 108 ? 0.459 6.293 -14.002 1.00 89.81 108 VAL A C 1
ATOM 807 O O . VAL A 1 108 ? 0.709 5.093 -14.090 1.00 89.81 108 VAL A O 1
ATOM 810 N N . PHE A 1 109 ? -0.681 6.750 -13.475 1.00 89.56 109 PHE A N 1
ATOM 811 C CA . PHE A 1 109 ? -1.719 5.855 -12.953 1.00 89.56 109 PHE A CA 1
ATOM 812 C C . PHE A 1 109 ? -2.242 4.887 -14.021 1.00 89.56 109 PHE A C 1
ATOM 814 O O . PHE A 1 109 ? -2.309 3.679 -13.803 1.00 89.56 109 PHE A O 1
ATOM 821 N N . SER A 1 110 ? -2.518 5.393 -15.224 1.00 89.88 110 SER A N 1
ATOM 822 C CA . SER A 1 110 ? -2.973 4.563 -16.343 1.00 89.88 110 SER A CA 1
ATOM 823 C C . SER A 1 110 ? -1.925 3.532 -16.771 1.00 89.88 110 SER A C 1
ATOM 825 O O . SER A 1 110 ? -2.276 2.404 -17.111 1.00 89.88 110 SER A O 1
ATOM 827 N N . LYS A 1 111 ? -0.636 3.895 -16.768 1.00 90.19 111 LYS A N 1
ATOM 828 C CA . LYS A 1 111 ? 0.460 2.958 -17.056 1.00 90.19 111 LYS A CA 1
ATOM 829 C C . LYS A 1 111 ? 0.577 1.888 -15.972 1.00 90.19 111 LYS A C 1
ATOM 831 O O . LYS A 1 111 ? 0.716 0.718 -16.310 1.00 90.19 111 LYS A O 1
ATOM 836 N N . PHE A 1 112 ? 0.453 2.265 -14.702 1.00 90.38 112 PHE A N 1
ATOM 837 C CA . PHE A 1 112 ? 0.468 1.325 -13.582 1.00 90.38 112 PHE A CA 1
ATOM 838 C C . PHE A 1 112 ? -0.639 0.268 -13.706 1.00 90.38 112 PHE A C 1
ATOM 840 O O . PHE A 1 112 ? -0.347 -0.922 -13.647 1.00 90.38 112 PHE A O 1
ATOM 847 N N . LEU A 1 113 ? -1.880 0.672 -14.001 1.00 89.94 113 LEU A N 1
ATOM 848 C CA . LEU A 1 113 ? -2.984 -0.277 -14.205 1.00 89.94 113 LEU A CA 1
ATOM 849 C C . LEU A 1 113 ? -2.791 -1.194 -15.420 1.00 89.94 113 LEU A C 1
ATOM 851 O O . LEU A 1 113 ? -3.266 -2.323 -15.421 1.00 89.94 113 LEU A O 1
ATOM 855 N N . ARG A 1 114 ? -2.085 -0.744 -16.465 1.00 89.25 114 ARG A N 1
ATOM 856 C CA . ARG A 1 114 ? -1.745 -1.617 -17.605 1.00 89.25 114 ARG A CA 1
ATOM 857 C C . ARG A 1 114 ? -0.710 -2.675 -17.236 1.00 89.25 114 ARG A C 1
ATOM 859 O O . ARG A 1 114 ? -0.761 -3.767 -17.793 1.00 89.25 114 ARG A O 1
ATOM 866 N N . LEU A 1 115 ? 0.216 -2.346 -16.335 1.00 88.50 115 LEU A N 1
ATOM 867 C CA . LEU A 1 115 ? 1.216 -3.287 -15.829 1.00 88.50 115 LEU A CA 1
ATOM 868 C C . LEU A 1 115 ? 0.596 -4.291 -14.851 1.00 88.50 115 LEU A C 1
ATOM 870 O O . LEU A 1 115 ? 0.940 -5.468 -14.896 1.00 88.50 115 LEU A O 1
ATOM 874 N N . PHE A 1 116 ? -0.346 -3.842 -14.020 1.00 89.19 116 PHE A N 1
ATOM 875 C CA . PHE A 1 116 ? -0.989 -4.656 -12.988 1.00 89.19 116 PHE A CA 1
ATO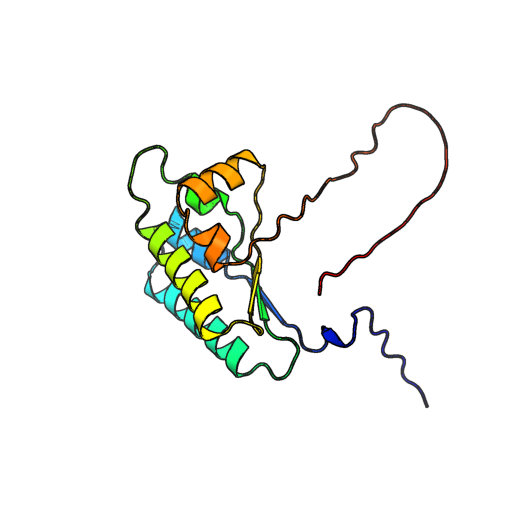M 876 C C . PHE A 1 116 ? -2.520 -4.609 -13.127 1.00 89.19 116 PHE A C 1
ATOM 878 O O . PHE A 1 116 ? -3.206 -3.979 -12.321 1.00 89.19 116 PHE A O 1
ATOM 885 N N . PRO A 1 117 ? -3.092 -5.266 -14.152 1.00 86.00 117 PRO A N 1
ATOM 886 C CA . PRO A 1 117 ? -4.510 -5.126 -14.493 1.00 86.00 117 PRO A CA 1
ATOM 887 C C . PRO A 1 117 ? -5.472 -5.705 -13.451 1.00 86.00 117 PRO A C 1
ATOM 889 O O . PRO A 1 117 ? -6.656 -5.379 -13.477 1.00 86.00 117 PRO A O 1
ATOM 892 N N . THR A 1 118 ? -5.000 -6.566 -12.548 1.00 86.00 118 THR A N 1
ATOM 893 C CA . THR A 1 118 ? -5.848 -7.138 -11.493 1.00 86.00 118 THR A CA 1
ATOM 894 C C . THR A 1 118 ? -6.030 -6.181 -10.312 1.00 86.00 118 THR A C 1
ATOM 896 O O . THR A 1 118 ? -7.070 -6.226 -9.664 1.00 86.00 118 THR A O 1
ATOM 899 N N . VAL A 1 119 ? -5.100 -5.236 -10.105 1.00 87.81 119 VAL A N 1
ATOM 900 C CA . VAL A 1 119 ? -5.078 -4.307 -8.956 1.00 87.81 119 VAL A CA 1
ATOM 901 C C . VAL A 1 119 ? -6.352 -3.466 -8.858 1.00 87.81 119 VAL A C 1
ATOM 903 O O . VAL A 1 119 ? -6.855 -3.264 -7.760 1.00 87.81 119 VAL A O 1
ATOM 906 N N . ASP A 1 120 ? -6.932 -3.045 -9.984 1.00 81.88 120 ASP A N 1
ATOM 907 C CA . ASP A 1 120 ? -8.200 -2.297 -9.990 1.00 81.88 120 ASP A CA 1
ATOM 908 C C . ASP A 1 120 ? -9.341 -3.066 -9.302 1.00 81.88 120 ASP A C 1
ATOM 910 O O . ASP A 1 120 ? -10.108 -2.498 -8.528 1.00 81.88 120 ASP A O 1
ATOM 914 N N . LYS A 1 121 ? -9.417 -4.383 -9.533 1.00 82.25 121 LYS A N 1
ATOM 915 C CA . LYS A 1 121 ? -10.458 -5.242 -8.952 1.00 82.25 121 LYS A CA 1
ATOM 916 C C . LYS A 1 121 ? -10.081 -5.756 -7.570 1.00 82.25 121 LYS A C 1
ATOM 918 O O . LYS A 1 121 ? -10.960 -5.885 -6.726 1.00 82.25 121 LYS A O 1
ATOM 923 N N . ASP A 1 122 ? -8.807 -6.067 -7.360 1.00 87.38 122 ASP A N 1
ATOM 924 C CA . ASP A 1 122 ? -8.332 -6.696 -6.129 1.00 87.38 122 ASP A CA 1
ATOM 925 C C . ASP A 1 122 ? -8.267 -5.690 -4.968 1.00 87.38 122 ASP A C 1
ATOM 927 O O . ASP A 1 122 ? -8.389 -6.084 -3.810 1.00 87.38 122 ASP A O 1
ATOM 931 N N . TRP A 1 123 ? -8.042 -4.400 -5.257 1.00 90.94 123 TRP A N 1
ATOM 932 C CA . TRP A 1 123 ? -7.779 -3.382 -4.229 1.00 90.94 123 TRP A CA 1
ATOM 933 C C . TRP A 1 123 ? -8.942 -2.418 -3.982 1.00 90.94 123 TRP A C 1
ATOM 935 O O . TRP A 1 123 ? -8.841 -1.617 -3.057 1.00 90.94 123 TRP A O 1
ATOM 945 N N . ASP A 1 124 ? -10.012 -2.479 -4.783 1.00 86.69 124 ASP A N 1
ATOM 946 C CA . ASP A 1 124 ? -11.132 -1.523 -4.741 1.00 86.69 124 ASP A CA 1
ATOM 947 C C . ASP A 1 124 ? -10.627 -0.066 -4.784 1.00 86.69 124 ASP A C 1
ATOM 949 O O . ASP A 1 124 ? -10.790 0.729 -3.858 1.00 86.69 124 ASP A O 1
ATOM 953 N N . LEU A 1 125 ? -9.872 0.263 -5.840 1.00 86.62 125 LEU A N 1
ATOM 954 C CA . LEU A 1 125 ? -9.132 1.522 -5.915 1.00 86.62 125 LEU A CA 1
ATOM 955 C C . LEU A 1 125 ? -10.058 2.741 -5.990 1.00 86.62 125 LEU A C 1
ATOM 957 O O . LEU A 1 125 ? -10.882 2.879 -6.894 1.00 86.62 125 LEU A O 1
ATOM 961 N N . HIS A 1 126 ? -9.794 3.721 -5.127 1.00 86.19 126 HIS A N 1
ATOM 962 C CA . HIS A 1 126 ? -10.431 5.034 -5.176 1.00 86.19 126 HIS A CA 1
ATOM 963 C C . HIS A 1 126 ? -9.414 6.129 -5.514 1.00 86.19 126 HIS A C 1
ATOM 965 O O . HIS A 1 126 ? -8.523 6.443 -4.723 1.00 86.19 126 HIS A O 1
ATOM 971 N N . LEU A 1 127 ? -9.562 6.755 -6.686 1.00 84.62 127 LEU A N 1
ATOM 972 C CA . LEU A 1 127 ? -8.703 7.865 -7.099 1.00 84.62 127 LEU A CA 1
ATOM 973 C C . LEU A 1 127 ? -9.157 9.182 -6.452 1.00 84.62 127 LEU A C 1
ATOM 975 O O . LEU A 1 127 ? -10.246 9.685 -6.731 1.00 84.62 127 LEU A O 1
ATOM 979 N N . LEU A 1 128 ? -8.282 9.784 -5.646 1.00 85.25 128 LEU A N 1
ATOM 980 C CA . LEU A 1 128 ? -8.481 11.115 -5.073 1.00 85.25 128 LEU A CA 1
ATOM 981 C C . LEU A 1 128 ? -7.564 12.120 -5.774 1.00 85.25 128 LEU A C 1
ATOM 983 O O . LEU A 1 128 ? -6.343 12.063 -5.652 1.00 85.25 128 LEU A O 1
ATOM 987 N N . THR A 1 129 ? -8.151 13.056 -6.521 1.00 79.81 129 THR A N 1
ATOM 988 C CA . THR A 1 129 ? -7.372 14.098 -7.206 1.00 79.81 129 THR A CA 1
ATOM 989 C C . THR A 1 129 ? -7.020 15.215 -6.228 1.00 79.81 129 THR A C 1
ATOM 991 O O . THR A 1 129 ? -7.907 15.890 -5.707 1.00 79.81 129 THR A O 1
ATOM 994 N N . VAL A 1 130 ? -5.725 15.451 -6.013 1.00 74.75 130 VAL A N 1
ATOM 995 C CA . VAL A 1 130 ? -5.239 16.586 -5.220 1.00 74.75 130 VAL A CA 1
ATOM 996 C C . VAL A 1 130 ? -4.956 17.754 -6.159 1.00 74.75 130 VAL A C 1
ATOM 998 O O . VAL A 1 130 ? -3.913 17.820 -6.803 1.00 74.75 130 VAL A O 1
ATOM 1001 N N . THR A 1 131 ? -5.895 18.693 -6.259 1.00 73.31 131 THR A N 1
ATOM 1002 C CA . THR A 1 131 ? -5.679 19.941 -7.001 1.00 73.31 131 THR A CA 1
ATOM 1003 C C . THR A 1 131 ? -5.127 21.005 -6.063 1.00 73.31 131 THR A C 1
ATOM 1005 O O . THR A 1 131 ? -5.807 21.417 -5.122 1.00 73.31 131 THR A O 1
ATOM 1008 N N . SER A 1 132 ? -3.917 21.495 -6.326 1.00 61.56 132 SER A N 1
ATOM 1009 C CA . SER A 1 132 ? -3.460 22.738 -5.707 1.00 61.56 132 SER A CA 1
ATOM 1010 C C . SER A 1 132 ? -4.194 23.908 -6.359 1.00 61.56 132 SER A C 1
ATOM 1012 O O . SER A 1 132 ? -4.148 24.071 -7.579 1.00 61.56 132 SER A O 1
ATOM 1014 N N . ALA A 1 133 ? -4.872 24.731 -5.561 1.00 61.84 133 ALA A N 1
ATOM 1015 C CA . ALA A 1 133 ? -5.343 26.023 -6.031 1.00 61.84 133 ALA A CA 1
ATOM 1016 C C . ALA A 1 133 ? -4.123 26.940 -6.156 1.00 61.84 133 ALA A C 1
ATOM 1018 O O . ALA A 1 133 ? -3.733 27.599 -5.194 1.00 61.84 133 ALA A O 1
ATOM 1019 N N . THR A 1 134 ? -3.492 26.987 -7.329 1.00 53.56 134 THR A N 1
ATOM 1020 C CA . THR A 1 134 ? -2.602 28.104 -7.641 1.00 53.56 134 THR A CA 1
ATOM 1021 C C . THR A 1 134 ? -3.465 29.365 -7.628 1.00 53.56 134 THR A C 1
ATOM 1023 O O . THR A 1 134 ? -4.390 29.442 -8.444 1.00 53.56 134 THR A O 1
ATOM 1026 N N . PRO A 1 135 ? -3.238 30.346 -6.735 1.00 43.62 135 PRO A N 1
ATOM 1027 C CA . PRO A 1 135 ? -3.881 31.635 -6.902 1.00 43.62 135 PRO A CA 1
ATOM 1028 C C . PRO A 1 135 ? -3.343 32.194 -8.217 1.00 43.62 135 PRO A C 1
ATOM 1030 O O . PRO A 1 135 ? -2.165 32.537 -8.306 1.00 43.62 135 PRO A O 1
ATOM 1033 N N . SER A 1 136 ? -4.171 32.225 -9.263 1.00 40.09 136 SER A N 1
ATOM 1034 C CA . SER A 1 136 ? -3.842 32.987 -10.461 1.00 40.09 136 SER A CA 1
ATOM 1035 C C . SER A 1 136 ? -3.578 34.408 -9.988 1.00 40.09 136 SER A C 1
ATOM 1037 O O . SER A 1 136 ? -4.466 35.067 -9.439 1.00 40.09 136 SER A O 1
ATOM 1039 N N . MET A 1 137 ? -2.330 34.851 -10.113 1.00 48.34 137 MET A N 1
ATOM 1040 C CA . MET A 1 137 ? -1.917 36.207 -9.793 1.00 48.34 137 MET A CA 1
ATOM 1041 C C . MET A 1 137 ? -2.434 37.127 -10.903 1.00 48.34 137 MET A C 1
ATOM 1043 O O . MET A 1 137 ? -1.680 37.689 -11.678 1.00 48.34 137 MET A O 1
ATOM 1047 N N . GLU A 1 138 ? -3.751 37.231 -11.018 1.00 42.44 138 GLU A N 1
ATOM 1048 C CA . GLU A 1 138 ? -4.423 38.077 -11.986 1.00 42.44 138 GLU A CA 1
ATOM 1049 C C . GLU A 1 138 ? -5.707 38.583 -11.345 1.00 42.44 138 GLU A C 1
ATOM 1051 O O . GLU A 1 138 ? -6.746 37.937 -11.336 1.00 42.44 138 GLU A O 1
ATOM 1056 N N . GLY A 1 139 ? -5.558 39.755 -10.729 1.00 46.00 139 GLY A N 1
ATOM 1057 C CA . GLY A 1 139 ? -6.588 40.778 -10.696 1.00 46.00 139 GLY A CA 1
ATOM 1058 C C . GLY A 1 139 ? -7.900 40.448 -9.984 1.00 46.00 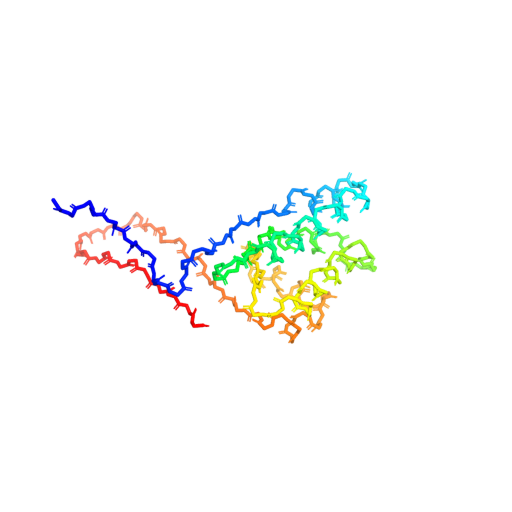139 GLY A C 1
ATOM 1059 O O . GLY A 1 139 ? -8.825 39.911 -10.573 1.00 46.00 139 GLY A O 1
ATOM 1060 N N . LEU A 1 140 ? -8.035 41.067 -8.807 1.00 41.28 140 LEU A N 1
ATOM 1061 C CA . LEU A 1 140 ? -9.273 41.641 -8.260 1.00 41.28 140 LEU A CA 1
ATOM 1062 C C . LEU A 1 140 ? -10.156 40.746 -7.359 1.00 41.28 140 LEU A C 1
ATOM 1064 O O . LEU A 1 140 ? -10.942 39.919 -7.792 1.00 41.28 140 LEU A O 1
ATOM 1068 N N . TYR A 1 141 ? -10.084 41.082 -6.065 1.00 40.81 141 TYR A N 1
ATOM 1069 C CA . TYR A 1 141 ? -11.182 41.195 -5.095 1.00 40.81 141 TYR A CA 1
ATOM 1070 C C . TYR A 1 141 ? -12.181 40.028 -4.889 1.00 40.81 141 TYR A C 1
ATOM 1072 O O . TYR A 1 141 ? -13.207 39.919 -5.545 1.00 40.81 141 TYR A O 1
ATOM 1080 N N . SER A 1 142 ? -11.996 39.385 -3.727 1.00 46.16 142 SER A N 1
ATOM 1081 C CA . SER A 1 142 ? -13.002 39.208 -2.659 1.00 46.16 142 SER A CA 1
ATOM 1082 C C . SER A 1 142 ? -14.151 38.198 -2.850 1.00 46.16 142 SER A C 1
ATOM 1084 O O . SER A 1 142 ? -15.196 38.519 -3.409 1.00 46.16 142 SER A O 1
ATOM 1086 N N . LYS A 1 143 ? -14.040 37.031 -2.194 1.00 41.16 143 LYS A N 1
ATOM 1087 C CA . LYS A 1 143 ? -14.889 36.612 -1.050 1.00 41.16 143 LYS A CA 1
ATOM 1088 C C . LYS A 1 143 ? -14.538 35.187 -0.603 1.00 41.16 143 LYS A C 1
ATOM 1090 O O . LYS A 1 143 ? -14.413 34.267 -1.398 1.00 41.16 143 LYS A O 1
ATOM 1095 N N . SER A 1 144 ? -14.398 35.045 0.706 1.00 49.06 144 SER A N 1
ATOM 1096 C CA . SER A 1 144 ? -14.075 33.854 1.489 1.00 49.06 144 SER A CA 1
ATOM 1097 C C . SER A 1 144 ? -14.860 32.599 1.102 1.00 49.06 144 SER A C 1
ATOM 1099 O O . SER A 1 144 ? -16.085 32.680 1.073 1.00 49.06 144 SER A O 1
ATOM 1101 N N . ARG A 1 145 ? -14.188 31.438 0.996 1.00 44.56 145 ARG A N 1
ATOM 1102 C CA . ARG A 1 145 ? -14.701 30.119 1.432 1.00 44.56 145 ARG A CA 1
ATOM 1103 C C . ARG A 1 145 ? -13.548 29.185 1.832 1.00 44.56 145 ARG A C 1
ATOM 1105 O O . ARG A 1 145 ? -12.895 28.589 0.986 1.00 44.56 145 ARG A O 1
ATOM 1112 N N . LEU A 1 146 ? -13.328 29.073 3.143 1.00 55.06 146 LEU A N 1
ATOM 1113 C CA . LEU A 1 146 ? -12.723 27.906 3.789 1.00 55.06 146 LEU A CA 1
ATOM 1114 C C . LEU A 1 146 ? -13.750 26.775 3.756 1.00 55.06 146 LEU A C 1
ATOM 1116 O O . LEU A 1 146 ? -14.824 26.976 4.314 1.00 55.06 146 LEU A O 1
ATOM 1120 N N . PHE A 1 147 ? -13.412 25.613 3.196 1.00 44.44 147 PHE A N 1
ATOM 1121 C CA . PHE A 1 147 ? -14.002 24.336 3.610 1.00 44.44 147 PHE A CA 1
ATOM 1122 C C . PHE A 1 147 ? -12.954 23.227 3.502 1.00 44.44 147 PHE A C 1
ATOM 1124 O O . PHE A 1 147 ? -12.535 22.843 2.415 1.00 44.44 147 PHE A O 1
ATOM 1131 N N . ALA A 1 148 ? -12.521 22.758 4.670 1.00 46.31 148 ALA A N 1
ATOM 1132 C CA . ALA A 1 148 ? -11.923 21.448 4.858 1.00 46.31 148 ALA A CA 1
ATOM 1133 C C . ALA A 1 148 ? -13.039 20.392 5.013 1.00 46.31 148 ALA A C 1
ATOM 1135 O O . ALA A 1 148 ? -14.134 20.742 5.454 1.00 46.31 148 ALA A O 1
ATOM 1136 N N . HIS A 1 149 ? -12.676 19.128 4.746 1.00 42.72 149 HIS A N 1
ATOM 1137 C CA . HIS A 1 149 ? -13.378 17.837 4.932 1.00 42.72 149 HIS A CA 1
ATOM 1138 C C . HIS A 1 149 ? -14.078 17.202 3.721 1.00 42.72 149 HIS A C 1
ATOM 1140 O O . HIS A 1 149 ? -14.998 17.779 3.151 1.00 42.72 149 HIS A O 1
ATOM 1146 N N . ALA A 1 150 ? -13.745 15.922 3.485 1.00 39.97 150 ALA A N 1
ATOM 1147 C CA . ALA A 1 150 ? -14.710 14.814 3.520 1.00 39.97 150 ALA A CA 1
ATOM 1148 C C . ALA A 1 150 ? -14.008 13.451 3.744 1.00 39.97 150 ALA A C 1
ATOM 1150 O O . ALA A 1 150 ? -12.955 13.192 3.167 1.00 39.97 150 ALA A O 1
ATOM 1151 N N . LEU A 1 151 ? -14.613 12.616 4.600 1.00 37.00 151 LEU A N 1
ATOM 1152 C CA . LEU A 1 151 ? -14.407 11.163 4.727 1.00 37.00 151 LEU A CA 1
ATOM 1153 C C . LEU A 1 151 ? -15.083 10.425 3.556 1.00 37.00 151 LEU A C 1
ATOM 1155 O O . LEU A 1 151 ? -16.060 10.940 3.012 1.00 37.00 151 LEU A O 1
ATOM 1159 N N . SER A 1 152 ? -14.675 9.178 3.297 1.00 36.91 152 SER A N 1
ATOM 1160 C CA . SER A 1 152 ? -15.567 8.155 2.733 1.00 36.91 152 SER A CA 1
ATOM 1161 C C . SER A 1 152 ? -15.640 6.949 3.673 1.00 36.91 152 SER A C 1
ATOM 1163 O O . SER A 1 152 ? -14.663 6.657 4.362 1.00 36.91 152 SER A O 1
ATOM 1165 N N . VAL A 1 153 ? -16.842 6.365 3.713 1.00 44.94 153 VAL A N 1
ATOM 1166 C CA . VAL A 1 153 ? -17.322 5.229 4.524 1.00 44.94 153 VAL A CA 1
ATOM 1167 C C . VAL A 1 153 ? -16.501 3.971 4.292 1.00 44.94 153 VAL A C 1
ATOM 1169 O O . VAL A 1 153 ? -16.120 3.761 3.121 1.00 44.94 153 VAL A O 1
#

Sequence (153 aa):
VQSGKIGFLPKELDGLSVVSIENEIFEFVVGGGSEEKIGLRFDEVGRLVEQCLGAGVVVSFGEIEVFVKINDDCVNVVGDAVVSRLTRLLEVYGGKIWLVGVAGNCEVFSKFLRLFPTVDKDWDLHLLTVTSATPSMEGLYSKSRLFAHALSV

Organism: NCBI:txid97028

InterPro domains:
  IPR051650 Strigolactone signaling regulator [PTHR43572] (5-137)
  IPR058680 SMAX1-like, nucleotide binding domain [PF23569] (9-137)

Foldseek 3Di:
DDDDPPCPDDQLCPQEEEDEPQVVLLCVLPVVDDPVVSVVVLVVLVVQQVPGPHQAYEYENEELCSQQVPDPPDQSPSSVVVVVSVLVCCVVRPRRYAYDYDYPDPVSVVSSCVNVVCCVVSRVDDDDDDDDPPPPPDDDDDDDDDDDDDDDD

pLDDT: mean 79.96, std 18.61, range [36.91, 97.0]

Radius of gyration: 19.04 Å; chains: 1; bounding box: 36×53×58 Å